Protein AF-A0A974CCA2-F1 (afdb_monomer_lite)

Organism: Xenopus laevis (NCBI:txid8355)

Structure (mmCIF, N/CA/C/O backbone):
data_AF-A0A974CCA2-F1
#
_entry.id   AF-A0A974CCA2-F1
#
loop_
_atom_site.group_PDB
_atom_site.id
_atom_site.type_symbol
_atom_site.label_atom_id
_atom_site.label_alt_id
_atom_site.label_comp_id
_atom_site.label_asym_id
_atom_site.label_entity_id
_atom_site.label_seq_id
_atom_site.pdbx_PDB_ins_code
_atom_site.Cartn_x
_atom_site.Cartn_y
_atom_site.Cartn_z
_atom_site.occupancy
_atom_site.B_iso_or_equiv
_atom_site.auth_seq_id
_atom_site.auth_comp_id
_atom_site.auth_asym_id
_atom_site.auth_atom_id
_atom_site.pdbx_PDB_model_num
ATOM 1 N N . ALA A 1 1 ? 15.091 -7.842 -6.022 1.00 68.81 1 ALA A N 1
ATOM 2 C CA . ALA A 1 1 ? 16.052 -6.728 -6.147 1.00 68.81 1 ALA A CA 1
ATOM 3 C C . ALA A 1 1 ? 15.262 -5.436 -6.036 1.00 68.81 1 ALA A C 1
ATOM 5 O O . ALA A 1 1 ? 14.142 -5.424 -6.524 1.00 68.81 1 ALA A O 1
ATOM 6 N N . CYS A 1 2 ? 15.795 -4.412 -5.373 1.00 79.06 2 CYS A N 1
ATOM 7 C CA . CYS A 1 2 ? 15.151 -3.102 -5.331 1.00 79.06 2 CY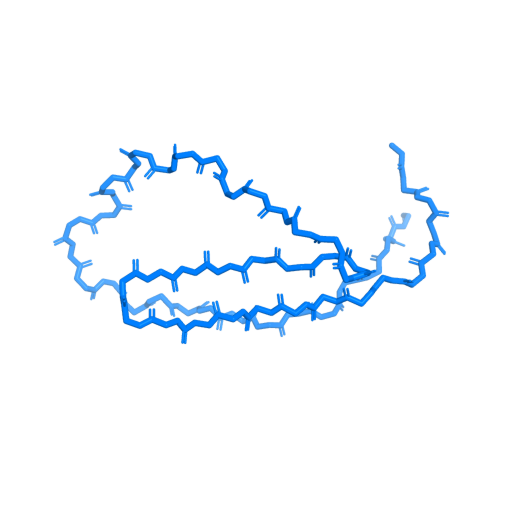S A CA 1
ATOM 8 C C . CYS A 1 2 ? 15.337 -2.378 -6.668 1.00 79.06 2 CYS A C 1
ATOM 10 O O . CYS A 1 2 ? 16.444 -2.403 -7.210 1.00 79.06 2 CYS A O 1
ATOM 12 N N . ASP A 1 3 ? 14.279 -1.759 -7.179 1.00 87.38 3 ASP A N 1
ATOM 13 C CA . ASP A 1 3 ? 14.286 -0.953 -8.407 1.00 87.38 3 ASP A CA 1
ATOM 14 C C . ASP A 1 3 ? 14.885 0.448 -8.210 1.00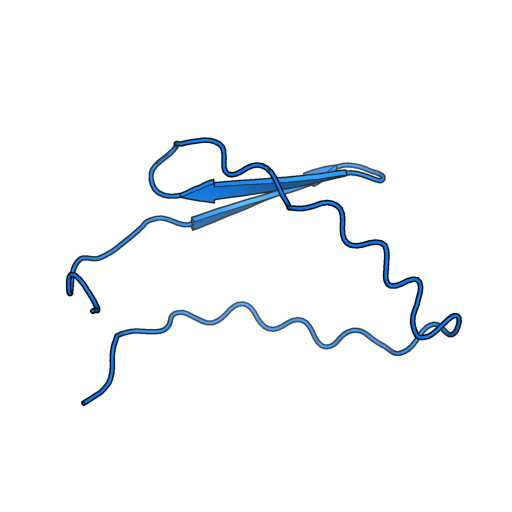 87.38 3 ASP A C 1
ATOM 16 O O . ASP A 1 3 ? 15.354 1.035 -9.179 1.00 87.38 3 ASP A O 1
ATOM 20 N N . LYS A 1 4 ? 14.998 0.914 -6.957 1.00 84.62 4 LYS A N 1
ATOM 21 C CA . LYS A 1 4 ? 15.584 2.208 -6.553 1.00 84.62 4 LYS A CA 1
ATOM 22 C C . LYS A 1 4 ? 14.780 3.427 -7.022 1.00 84.62 4 LYS A C 1
ATOM 24 O O . LYS A 1 4 ? 15.334 4.525 -7.072 1.00 84.62 4 LYS A O 1
ATOM 29 N N . GLU A 1 5 ? 13.498 3.246 -7.309 1.00 86.88 5 GLU A N 1
ATOM 30 C CA . GLU A 1 5 ? 12.580 4.326 -7.669 1.00 86.88 5 GLU A CA 1
ATOM 31 C C . GLU A 1 5 ? 11.743 4.764 -6.456 1.00 86.88 5 GLU A C 1
ATOM 33 O O . GLU A 1 5 ? 11.597 4.043 -5.464 1.00 86.88 5 GLU A O 1
ATOM 38 N N . TRP A 1 6 ? 11.217 5.989 -6.506 1.00 86.25 6 TRP A N 1
ATOM 39 C CA . TRP A 1 6 ? 10.247 6.455 -5.515 1.00 86.25 6 TRP A CA 1
ATOM 40 C C . TRP A 1 6 ? 8.855 5.964 -5.893 1.00 86.25 6 TRP A C 1
ATOM 42 O O . TRP A 1 6 ? 8.405 6.197 -7.011 1.00 86.25 6 TRP A O 1
ATOM 52 N N . HIS A 1 7 ? 8.154 5.374 -4.929 1.00 88.06 7 HIS A N 1
ATOM 53 C CA . HIS A 1 7 ? 6.787 4.889 -5.108 1.00 88.06 7 HIS A CA 1
ATOM 54 C C . HIS A 1 7 ? 5.816 5.641 -4.199 1.00 88.06 7 HIS A C 1
ATOM 56 O O . HIS A 1 7 ? 6.133 5.965 -3.049 1.00 88.06 7 HIS A O 1
ATOM 62 N N . HIS A 1 8 ? 4.619 5.913 -4.711 1.00 87.88 8 HIS A N 1
ATOM 63 C CA . HIS A 1 8 ? 3.545 6.563 -3.974 1.00 87.88 8 HIS A CA 1
ATOM 64 C C . HIS A 1 8 ? 2.613 5.516 -3.364 1.00 87.88 8 HIS A C 1
ATOM 66 O O . HIS A 1 8 ? 1.967 4.749 -4.077 1.00 87.88 8 HIS A O 1
ATOM 72 N N . TYR A 1 9 ? 2.517 5.520 -2.035 1.00 88.06 9 TYR A N 1
ATOM 73 C CA . TYR A 1 9 ? 1.668 4.603 -1.282 1.00 88.06 9 TYR A CA 1
ATOM 74 C C . TYR A 1 9 ? 0.457 5.334 -0.715 1.00 88.06 9 TYR A C 1
ATOM 76 O O . TYR A 1 9 ? 0.603 6.345 -0.027 1.00 88.06 9 TYR A O 1
ATOM 84 N N . VAL A 1 10 ? -0.734 4.789 -0.955 1.00 89.50 10 VAL A N 1
ATOM 85 C CA . VAL A 1 10 ? -1.981 5.269 -0.349 1.00 89.50 10 VAL A CA 1
ATOM 86 C C . VAL A 1 10 ? -2.632 4.122 0.409 1.00 89.50 10 VAL A C 1
ATOM 88 O O . VAL A 1 10 ? -2.908 3.071 -0.168 1.00 89.50 10 VAL A O 1
ATOM 91 N N . LEU A 1 11 ? -2.892 4.341 1.699 1.00 87.06 11 LEU A N 1
ATOM 92 C CA . LEU A 1 11 ? -3.660 3.431 2.540 1.00 87.06 11 LEU A CA 1
ATOM 93 C C . LEU A 1 11 ? -5.054 4.027 2.750 1.00 87.06 11 LEU A C 1
ATOM 95 O O . LEU A 1 11 ? -5.189 5.066 3.395 1.00 87.06 11 LEU A O 1
ATOM 99 N N . ASN A 1 12 ? -6.081 3.385 2.202 1.00 87.25 12 ASN A N 1
ATOM 100 C CA . ASN A 1 12 ? -7.469 3.757 2.452 1.00 87.25 12 ASN A CA 1
ATOM 101 C C . ASN A 1 12 ? -8.044 2.849 3.543 1.00 87.25 12 ASN A C 1
ATOM 103 O O . ASN A 1 12 ? -7.960 1.625 3.433 1.00 87.25 12 ASN A O 1
ATOM 107 N N . VAL A 1 13 ? -8.608 3.448 4.592 1.00 84.38 13 VAL A N 1
ATOM 108 C CA . VAL A 1 13 ? -9.187 2.727 5.731 1.00 84.38 13 VAL A CA 1
ATOM 109 C C . VAL A 1 13 ? -10.662 3.073 5.814 1.00 84.38 13 VAL A C 1
ATOM 111 O O . VAL A 1 13 ? -11.040 4.187 6.174 1.00 84.38 13 VAL A O 1
ATOM 114 N N . GLU A 1 14 ? -11.488 2.090 5.497 1.00 85.62 14 GLU A N 1
ATOM 115 C CA . GLU A 1 14 ? -12.937 2.146 5.631 1.00 85.62 14 GLU A CA 1
ATOM 116 C C . GLU A 1 14 ? -13.358 1.148 6.713 1.00 85.62 14 GLU A C 1
ATOM 118 O O . GLU A 1 14 ? -12.616 0.223 7.048 1.00 85.62 14 GLU A O 1
ATOM 123 N N . PHE A 1 15 ? -14.529 1.325 7.329 1.00 81.38 15 PHE A N 1
ATOM 124 C CA . PHE A 1 15 ? -14.950 0.418 8.399 1.00 81.38 15 PHE A CA 1
ATOM 125 C C . PHE A 1 15 ? -14.923 -1.044 7.911 1.00 81.38 15 PHE A C 1
ATOM 127 O O . PHE A 1 15 ? -15.610 -1.402 6.957 1.00 81.38 15 PHE A O 1
ATOM 134 N N . SER A 1 16 ? -14.121 -1.874 8.589 1.00 77.75 16 SER A N 1
ATOM 135 C CA . SER A 1 16 ? -13.774 -3.279 8.294 1.00 77.75 16 SER A CA 1
ATOM 136 C C . SER A 1 16 ? -12.914 -3.571 7.055 1.00 77.75 16 SER A C 1
ATOM 138 O O . SER A 1 16 ? -12.574 -4.731 6.844 1.00 77.75 16 SER A O 1
ATOM 140 N N . THR A 1 17 ? -12.519 -2.571 6.261 1.00 79.69 17 THR A N 1
ATOM 141 C CA . THR A 1 17 ? -11.747 -2.787 5.023 1.00 79.69 17 THR A CA 1
ATOM 142 C C . THR A 1 17 ? -10.514 -1.890 4.965 1.00 79.69 17 THR A C 1
ATOM 144 O O . THR A 1 17 ? -10.585 -0.690 5.221 1.00 79.69 17 THR A O 1
ATOM 147 N N . VAL A 1 18 ? -9.376 -2.472 4.588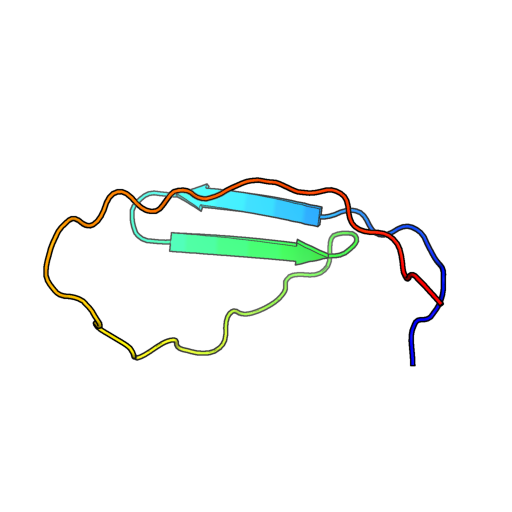 1.00 82.19 18 VAL A N 1
ATOM 148 C CA . VAL A 1 18 ? -8.135 -1.737 4.323 1.00 82.19 18 VAL A CA 1
ATOM 149 C C . VAL A 1 18 ? -7.709 -2.009 2.890 1.00 82.19 18 VAL A C 1
ATOM 151 O O . VAL A 1 18 ? -7.576 -3.165 2.492 1.00 82.19 18 VAL A O 1
ATOM 154 N N . THR A 1 19 ? -7.462 -0.940 2.139 1.00 87.56 19 THR A N 1
ATOM 155 C CA . THR A 1 19 ? -7.075 -1.011 0.729 1.00 87.56 19 THR A CA 1
ATOM 156 C C . THR A 1 19 ? -5.741 -0.309 0.517 1.00 87.56 19 THR A C 1
ATOM 158 O O . THR A 1 19 ? -5.585 0.857 0.886 1.00 87.56 19 THR A O 1
ATOM 161 N N . LEU A 1 20 ? -4.784 -1.008 -0.095 1.00 87.69 20 LEU A N 1
ATOM 162 C CA . LEU A 1 20 ? -3.478 -0.463 -0.454 1.00 87.69 20 LEU A CA 1
ATOM 163 C C . LEU A 1 20 ? -3.443 -0.119 -1.944 1.00 87.69 20 LEU A C 1
ATOM 165 O O . LEU A 1 20 ? -3.803 -0.941 -2.786 1.00 87.69 20 LEU A O 1
ATOM 169 N N . TYR A 1 21 ? -2.937 1.070 -2.262 1.00 90.81 21 TYR A N 1
ATOM 170 C CA . TYR A 1 21 ? -2.567 1.447 -3.620 1.00 90.81 21 TYR A CA 1
ATOM 171 C C . TYR A 1 21 ? -1.070 1.734 -3.700 1.00 90.81 21 TYR A C 1
ATOM 173 O O . TYR A 1 21 ? -0.535 2.459 -2.857 1.00 90.81 21 TYR A O 1
ATOM 181 N N . VAL A 1 22 ? -0.420 1.201 -4.736 1.00 91.00 22 VAL A N 1
ATOM 182 C CA . VAL A 1 22 ? 0.982 1.479 -5.083 1.00 91.00 22 VAL A CA 1
ATOM 183 C C . VAL A 1 22 ? 0.992 2.127 -6.461 1.00 91.00 22 VAL A C 1
ATOM 185 O O . VAL A 1 22 ? 0.515 1.534 -7.424 1.00 91.00 22 VAL A O 1
ATOM 188 N N . ASP A 1 23 ? 1.436 3.380 -6.545 1.00 92.62 23 ASP A N 1
ATOM 189 C CA . ASP A 1 23 ? 1.419 4.198 -7.770 1.00 92.62 23 ASP A CA 1
ATOM 190 C C . ASP A 1 23 ? 0.036 4.279 -8.445 1.00 92.62 23 ASP A C 1
ATOM 192 O O . ASP A 1 23 ? -0.101 4.385 -9.662 1.00 92.62 23 ASP A O 1
ATOM 196 N N . GLY A 1 24 ? -1.020 4.225 -7.627 1.00 91.81 24 GLY A N 1
ATOM 197 C CA . GLY A 1 24 ? -2.415 4.239 -8.074 1.00 91.81 24 GLY A CA 1
ATOM 198 C C . GLY A 1 24 ? -2.967 2.876 -8.504 1.00 91.81 24 GLY A C 1
ATOM 199 O O . GLY A 1 24 ? -4.171 2.768 -8.728 1.00 91.81 24 GLY A O 1
ATOM 200 N N . ALA A 1 25 ? -2.143 1.828 -8.573 1.00 93.81 25 ALA A N 1
ATOM 201 C CA . ALA A 1 25 ? -2.609 0.466 -8.805 1.00 93.81 25 ALA A CA 1
ATOM 202 C C . ALA A 1 25 ? -3.134 -0.155 -7.504 1.00 93.81 25 ALA A C 1
ATOM 204 O O . ALA A 1 25 ? -2.471 -0.085 -6.468 1.00 93.81 25 ALA A O 1
ATOM 205 N N . LEU A 1 26 ? -4.318 -0.774 -7.569 1.00 92.06 26 LEU A N 1
ATOM 206 C CA . LEU A 1 26 ? -4.891 -1.532 -6.458 1.00 92.06 26 LEU A CA 1
ATOM 207 C C . LEU A 1 26 ? -4.013 -2.749 -6.155 1.00 92.06 26 LEU A C 1
ATOM 209 O O . LEU A 1 26 ? -3.752 -3.566 -7.039 1.00 92.06 26 LEU A O 1
ATOM 213 N N . TYR A 1 27 ? -3.598 -2.874 -4.899 1.00 85.88 27 TYR A N 1
ATOM 214 C CA . TYR A 1 27 ? -2.859 -4.022 -4.403 1.00 85.88 27 TYR A CA 1
ATOM 215 C C . TYR A 1 27 ? -3.776 -4.835 -3.489 1.00 85.88 27 TYR A C 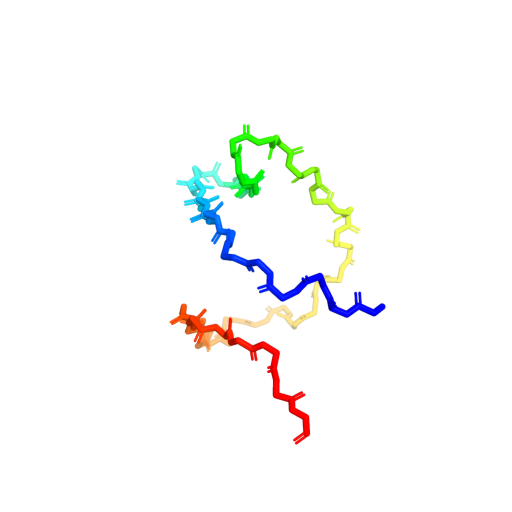1
ATOM 217 O O . TYR A 1 27 ? -4.038 -4.449 -2.350 1.00 85.88 27 TYR A O 1
ATOM 225 N N . GLU A 1 28 ? -4.299 -5.942 -4.019 1.00 74.81 28 GLU A N 1
ATOM 226 C CA . GLU A 1 28 ? -5.166 -6.858 -3.274 1.00 74.81 28 GLU A CA 1
ATOM 227 C C . GLU A 1 28 ? -4.395 -7.415 -2.066 1.00 74.81 28 GLU A C 1
ATOM 229 O O . GLU A 1 28 ? -3.345 -8.049 -2.251 1.00 74.81 28 GLU A O 1
ATOM 234 N N . PRO A 1 29 ? -4.863 -7.183 -0.826 1.00 68.69 29 PRO A N 1
ATOM 235 C CA . PRO A 1 29 ? -4.256 -7.820 0.326 1.00 68.69 29 PRO A CA 1
ATOM 236 C C . PRO A 1 29 ? -4.435 -9.332 0.180 1.00 68.69 29 PRO A C 1
ATOM 238 O O . PRO A 1 29 ? -5.524 -9.826 -0.115 1.00 68.69 29 PRO A O 1
ATOM 241 N N . PHE A 1 30 ? -3.364 -10.095 0.397 1.00 64.75 30 PHE A N 1
ATOM 242 C CA . PHE A 1 30 ? -3.532 -11.529 0.593 1.00 64.75 30 PHE A CA 1
ATOM 243 C C . PHE A 1 30 ? -4.416 -11.728 1.826 1.00 64.75 30 PHE A C 1
ATOM 245 O O . PHE A 1 30 ? -4.303 -10.971 2.791 1.00 64.75 30 PHE A O 1
ATOM 252 N N . ALA A 1 31 ? -5.315 -12.713 1.790 1.00 58.91 31 ALA A N 1
ATOM 253 C CA . ALA A 1 31 ? -6.159 -13.024 2.936 1.00 58.91 31 ALA A CA 1
ATOM 254 C C . ALA A 1 31 ? -5.262 -13.358 4.139 1.00 58.91 31 ALA A C 1
ATOM 256 O O . ALA A 1 31 ? -4.688 -14.444 4.217 1.00 58.91 31 ALA A O 1
ATOM 257 N N . VAL A 1 32 ? -5.101 -12.400 5.052 1.00 59.22 32 VAL A N 1
ATOM 258 C CA . VAL A 1 32 ? -4.429 -12.614 6.330 1.00 59.22 32 VAL A CA 1
ATOM 259 C C . VAL A 1 32 ? -5.440 -13.337 7.210 1.00 59.22 32 VAL A C 1
ATOM 261 O O . VAL A 1 32 ? -6.338 -12.717 7.763 1.00 59.22 32 VAL A O 1
ATOM 264 N N . THR A 1 33 ? -5.334 -14.662 7.299 1.00 58.75 33 THR A N 1
ATOM 265 C CA . THR A 1 33 ? -6.160 -15.492 8.197 1.00 58.75 33 THR A CA 1
ATOM 266 C C . THR A 1 33 ? -5.541 -15.644 9.591 1.00 58.75 33 THR A C 1
ATOM 268 O O . THR A 1 33 ? -5.882 -16.569 10.322 1.00 58.75 33 THR A O 1
ATOM 271 N N . GLU A 1 34 ? -4.577 -14.797 9.952 1.00 58.75 34 GLU A N 1
ATOM 272 C CA . GLU A 1 34 ? -3.936 -14.825 11.268 1.00 58.75 34 GLU A CA 1
ATOM 273 C C . GLU A 1 34 ? -4.745 -13.962 12.244 1.00 58.75 34 GLU A C 1
ATOM 275 O O . GLU A 1 34 ? -4.482 -12.774 12.417 1.00 58.75 34 GLU A O 1
ATOM 280 N N . ASP A 1 35 ? -5.722 -14.582 12.912 1.00 60.34 35 ASP A N 1
ATOM 281 C CA . ASP A 1 35 ? -6.497 -14.001 14.024 1.00 60.34 35 ASP A CA 1
ATOM 282 C C . ASP A 1 35 ? -5.655 -13.875 15.324 1.00 60.34 35 ASP A C 1
ATOM 284 O O . ASP A 1 35 ? -6.155 -14.043 16.442 1.00 60.34 35 ASP A O 1
ATOM 288 N N . TYR A 1 36 ? -4.346 -13.628 15.199 1.00 59.25 36 TYR A N 1
ATOM 289 C CA . TYR A 1 36 ? -3.375 -13.665 16.291 1.00 59.25 36 TYR A CA 1
ATOM 290 C C . TYR A 1 36 ? -2.756 -12.279 16.559 1.00 59.25 36 TYR A C 1
ATOM 292 O O . TYR A 1 36 ? -2.178 -11.698 15.640 1.00 59.25 36 TYR A O 1
ATOM 300 N N . PRO A 1 37 ? -2.788 -11.751 17.804 1.00 55.91 37 PRO A N 1
ATOM 301 C CA . PRO A 1 37 ? -3.4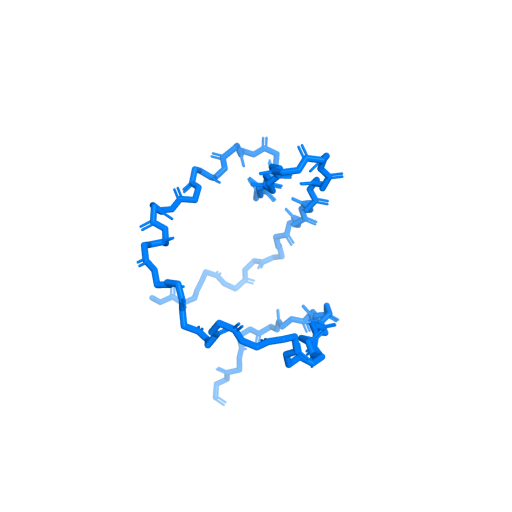58 -12.254 19.005 1.00 55.91 37 PRO A CA 1
ATOM 302 C C . PRO A 1 37 ? -4.885 -11.690 19.160 1.00 55.91 37 PRO A C 1
ATOM 304 O O . PRO A 1 37 ? -5.140 -10.517 18.917 1.00 55.91 37 PRO A O 1
ATOM 307 N N . MET A 1 38 ? -5.799 -12.502 19.700 1.00 56.22 38 MET A N 1
ATOM 308 C CA . MET A 1 38 ? -7.189 -12.146 20.054 1.00 56.22 38 MET A CA 1
ATOM 309 C C . MET A 1 38 ? -7.351 -11.112 21.194 1.00 56.22 38 MET A C 1
ATOM 311 O O . MET A 1 38 ? -8.442 -10.956 21.746 1.00 56.22 38 MET A O 1
ATOM 315 N N . TYR A 1 39 ? -6.289 -10.408 21.580 1.00 57.38 39 TYR A N 1
ATOM 316 C CA . TYR A 1 39 ? -6.339 -9.342 22.578 1.00 57.38 39 TYR A CA 1
ATOM 317 C C . TYR A 1 39 ? -6.094 -7.995 21.895 1.00 57.38 39 TYR A C 1
ATOM 319 O O . TYR A 1 39 ? -5.340 -7.954 20.925 1.00 57.38 39 TYR A O 1
ATOM 327 N N . PRO A 1 40 ? -6.693 -6.891 22.382 1.00 58.78 40 PRO A N 1
ATOM 328 C CA . PRO A 1 40 ? -6.355 -5.549 21.928 1.00 58.78 40 PRO A CA 1
ATOM 329 C C . PRO A 1 40 ? -4.935 -5.217 22.399 1.00 58.78 40 PRO A C 1
ATOM 331 O O . PRO A 1 40 ? -4.732 -4.514 23.386 1.00 58.78 40 PRO A O 1
ATOM 334 N N . ASP A 1 41 ? -3.946 -5.780 21.716 1.00 62.75 41 ASP A N 1
ATOM 335 C CA . ASP A 1 41 ? -2.588 -5.281 21.760 1.00 62.75 41 ASP A CA 1
ATOM 336 C C . ASP A 1 41 ? -2.632 -3.939 21.020 1.00 62.75 41 ASP A C 1
ATOM 338 O O . ASP A 1 41 ? -3.164 -3.884 19.903 1.00 62.75 41 ASP A O 1
ATOM 342 N N . PRO A 1 42 ? -2.194 -2.820 21.620 1.00 64.62 42 PRO A N 1
ATOM 343 C CA . PRO A 1 42 ? -2.090 -1.573 20.888 1.00 64.62 42 PRO A CA 1
ATOM 344 C C . PRO A 1 42 ? -1.143 -1.796 19.707 1.00 64.62 42 PRO A C 1
ATOM 346 O O . PRO A 1 42 ? 0.078 -1.820 19.864 1.00 64.62 42 PRO A O 1
ATOM 349 N N . ILE A 1 43 ? -1.721 -1.971 18.515 1.00 64.81 43 ILE A N 1
ATOM 350 C CA . ILE A 1 43 ? -0.972 -2.039 17.267 1.00 64.81 43 ILE A CA 1
ATOM 351 C C . ILE A 1 43 ? -0.296 -0.677 17.121 1.00 64.81 43 ILE A C 1
ATOM 353 O O . ILE A 1 43 ? -0.910 0.303 16.701 1.00 64.81 43 ILE A O 1
ATOM 357 N N . ASN A 1 44 ? 0.978 -0.605 17.503 1.00 64.50 44 ASN A N 1
ATOM 358 C CA . ASN A 1 44 ? 1.832 0.543 17.241 1.00 64.50 44 ASN A CA 1
ATOM 359 C C . ASN A 1 44 ? 2.194 0.523 15.754 1.00 64.50 44 ASN A C 1
ATOM 361 O O . ASN A 1 44 ? 3.304 0.168 15.365 1.00 64.50 44 ASN A O 1
ATOM 365 N N . SER A 1 45 ? 1.226 0.856 14.900 1.00 66.69 45 SER A N 1
ATOM 366 C CA . SER A 1 45 ? 1.475 1.040 13.478 1.00 66.69 45 SER A CA 1
ATOM 367 C C . SER A 1 45 ? 2.207 2.364 13.276 1.00 66.69 45 SER A C 1
ATOM 369 O O . SER A 1 45 ? 1.679 3.425 13.612 1.00 66.69 45 SER A O 1
ATOM 371 N N . GLN A 1 46 ? 3.407 2.312 12.707 1.00 67.12 46 GLN A N 1
ATOM 372 C CA . GLN A 1 46 ? 4.148 3.494 12.285 1.00 67.12 46 GLN A CA 1
ATOM 373 C C . GLN A 1 46 ? 4.166 3.553 10.757 1.00 67.12 46 GLN A C 1
ATOM 375 O O . GLN A 1 46 ? 4.628 2.619 10.106 1.00 67.12 46 GLN A O 1
ATOM 380 N N . LEU A 1 47 ? 3.696 4.662 10.179 1.00 68.75 47 LEU A N 1
ATOM 381 C CA . LEU A 1 47 ? 3.948 4.951 8.770 1.00 68.75 47 LEU A CA 1
ATOM 382 C C . LEU A 1 47 ? 5.414 5.363 8.629 1.00 68.75 47 LEU A C 1
ATOM 384 O O . LEU A 1 47 ? 5.837 6.372 9.196 1.00 68.75 47 LEU A O 1
ATOM 388 N N . VAL A 1 48 ? 6.185 4.577 7.885 1.00 68.69 48 VAL A N 1
ATOM 389 C CA . VAL A 1 48 ? 7.598 4.851 7.617 1.00 68.69 48 VAL A CA 1
ATOM 390 C C . VAL A 1 48 ? 7.814 5.061 6.126 1.00 68.69 48 VAL A C 1
ATOM 392 O O . VAL A 1 48 ? 7.260 4.341 5.298 1.00 68.69 48 VAL A O 1
ATOM 395 N N . VAL A 1 49 ? 8.646 6.043 5.785 1.00 69.38 49 VAL A N 1
ATOM 396 C CA . VAL A 1 49 ? 9.192 6.189 4.433 1.00 69.38 49 VAL A CA 1
ATOM 397 C C . VAL A 1 49 ? 10.533 5.466 4.425 1.00 69.38 49 VAL A C 1
ATOM 399 O O . VAL A 1 49 ? 11.507 5.947 5.002 1.00 69.38 49 VAL A O 1
ATOM 402 N N . GLY A 1 50 ? 10.558 4.273 3.836 1.00 72.38 50 GLY A N 1
ATOM 403 C CA . GLY A 1 50 ? 11.773 3.486 3.654 1.00 72.38 50 GLY A CA 1
ATOM 404 C C . GLY A 1 50 ? 12.375 3.722 2.272 1.00 72.38 50 GLY A C 1
ATOM 405 O O . GLY A 1 50 ? 11.651 3.804 1.286 1.00 72.38 50 GLY A O 1
ATOM 406 N N . ALA A 1 51 ? 13.700 3.796 2.200 1.00 72.25 51 ALA A N 1
ATOM 407 C CA . ALA A 1 51 ? 14.447 3.664 0.955 1.00 72.25 51 ALA A CA 1
ATOM 408 C C . ALA A 1 51 ? 15.274 2.379 1.023 1.00 72.25 51 ALA A C 1
ATOM 410 O O . ALA A 1 51 ? 15.603 1.897 2.110 1.00 72.25 51 ALA A O 1
ATOM 411 N N . CYS A 1 52 ? 15.633 1.825 -0.128 1.00 73.00 52 CYS A N 1
ATOM 412 C CA . CYS A 1 52 ? 16.525 0.677 -0.154 1.00 73.00 52 CYS A CA 1
ATOM 413 C C . CYS A 1 52 ? 17.907 1.072 0.363 1.00 73.00 52 CYS A C 1
ATOM 415 O O . CYS A 1 52 ? 18.598 1.895 -0.237 1.00 73.00 52 CYS A O 1
ATOM 417 N N . TRP A 1 53 ? 18.295 0.475 1.486 1.00 66.56 53 TRP A N 1
ATOM 418 C CA . TRP A 1 53 ? 19.646 0.558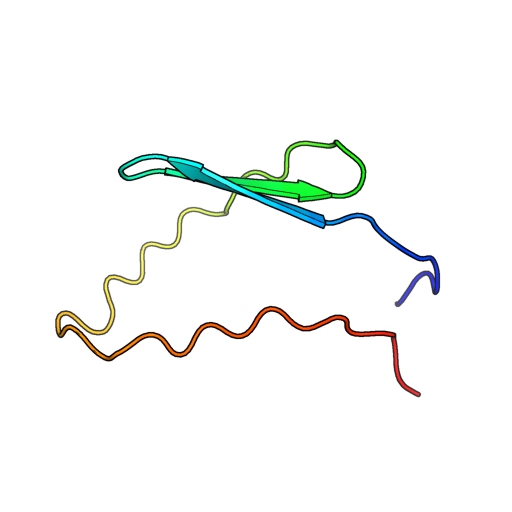 2.021 1.00 66.56 53 TRP A CA 1
ATOM 419 C C . TRP A 1 53 ? 20.516 -0.563 1.429 1.00 66.56 53 TRP A C 1
ATOM 421 O O . TRP A 1 53 ? 20.009 -1.643 1.114 1.00 66.56 53 TRP A O 1
ATOM 431 N N . GLN A 1 54 ? 21.806 -0.272 1.243 1.00 49.91 54 GLN A N 1
ATOM 432 C CA . GLN A 1 54 ? 22.846 -1.234 0.865 1.00 49.91 54 GLN A CA 1
ATOM 433 C C . GLN A 1 54 ? 23.698 -1.592 2.071 1.00 49.91 54 GLN A C 1
ATOM 435 O O . GLN A 1 54 ? 24.188 -0.638 2.716 1.00 49.91 54 GLN A O 1
#

Radius of gyration: 14.29 Å; chains: 1; bounding box: 38×22×31 Å

Secondary structure (DSSP, 8-state):
--------EEEEEETTEEEEEETTEEEPPP--------S---------------

Sequence (54 aa):
ACDKEWHHYVLNVEFSTVTLYVDGALYEPFAVTEDYPMYPDPINSQLVVGACWQ

InterPro domains:
  IPR013320 Concanavalin A-like lectin/glucanase domain superfamily [SSF49899] (2-53)

pLDDT: mean 74.97, std 12.51, range [49.91, 93.81]

Foldseek 3Di:
DDPQDDWDWDWDDDVVDIWIDINNHTDDDDPPPPCPPVDPDPPPDDDDDDTDDD